Protein AF-A0A1G7DI67-F1 (afdb_monomer)

Solvent-accessible surface area (backbone atoms only — not comparable to full-atom values): 6798 Å² total; per-residue (Å²): 129,61,76,90,74,55,46,77,43,82,45,63,58,76,50,96,87,57,72,46,76,56,27,39,23,41,47,41,95,82,78,77,52,65,45,70,76,63,88,61,52,41,67,59,50,51,51,49,51,58,41,58,70,26,76,48,44,65,77,64,88,76,70,94,51,61,87,50,48,62,59,51,48,54,51,37,55,76,66,42,38,52,73,59,80,64,92,69,96,66,90,83,74,48,100,40,75,65,56,41,49,54,41,33,73,66,39,70,104

pLDDT: mean 83.24, std 9.99, range [53.44, 96.12]

Structure (mmCIF, N/CA/C/O backbone):
data_AF-A0A1G7DI67-F1
#
_entry.id   AF-A0A1G7DI67-F1
#
loop_
_atom_site.group_PDB
_atom_site.id
_atom_site.type_symbol
_atom_site.label_atom_id
_atom_site.label_alt_id
_atom_site.label_comp_id
_atom_site.label_asym_id
_atom_site.label_entity_id
_atom_site.label_seq_id
_atom_site.pdbx_PDB_ins_code
_atom_site.Cartn_x
_atom_site.Cartn_y
_atom_site.Cartn_z
_atom_site.occupancy
_atom_site.B_iso_or_equiv
_atom_site.auth_seq_id
_atom_site.auth_comp_id
_atom_site.auth_asym_id
_atom_site.auth_atom_id
_atom_site.pdbx_PDB_model_num
ATOM 1 N N . MET A 1 1 ? -2.069 -12.318 -20.560 1.00 65.62 1 MET A N 1
ATOM 2 C CA . MET A 1 1 ? -1.321 -12.778 -19.378 1.00 65.62 1 MET A CA 1
ATOM 3 C C . MET A 1 1 ? -2.192 -12.510 -18.171 1.00 65.62 1 MET A C 1
ATOM 5 O O . MET A 1 1 ? -2.479 -11.343 -17.916 1.00 65.62 1 MET A O 1
ATOM 9 N N . PRO A 1 2 ? -2.708 -13.563 -17.523 1.00 74.38 2 PRO A N 1
ATOM 10 C CA . PRO A 1 2 ? -3.223 -13.475 -16.161 1.00 74.38 2 PRO A CA 1
ATOM 11 C C . PRO A 1 2 ? -2.201 -12.798 -15.239 1.00 74.38 2 PRO A C 1
ATOM 13 O O . PRO A 1 2 ? -0.999 -12.962 -15.432 1.00 74.38 2 PRO A O 1
ATOM 16 N N . PHE A 1 3 ? -2.663 -12.029 -14.248 1.00 70.75 3 PHE A N 1
ATOM 17 C CA . PHE A 1 3 ? -1.763 -11.329 -13.319 1.00 70.75 3 PHE A CA 1
ATOM 18 C C . PHE A 1 3 ? -0.874 -12.295 -12.519 1.00 70.75 3 PHE A C 1
ATOM 20 O O . PHE A 1 3 ? 0.254 -11.957 -12.187 1.00 70.75 3 PHE A O 1
ATOM 27 N N . GLU A 1 4 ? -1.367 -13.503 -12.250 1.00 77.19 4 GLU A N 1
ATOM 28 C CA . GLU A 1 4 ? -0.624 -14.581 -11.582 1.00 77.19 4 GLU A CA 1
ATOM 29 C C . GLU A 1 4 ? 0.624 -15.040 -12.350 1.00 77.19 4 GLU A C 1
ATOM 31 O O . GLU A 1 4 ? 1.587 -15.483 -11.730 1.00 77.19 4 GLU A O 1
ATOM 36 N N . ASP A 1 5 ? 0.645 -14.853 -13.670 1.00 80.12 5 ASP A N 1
ATOM 37 C CA . ASP A 1 5 ? 1.785 -15.202 -14.519 1.00 80.12 5 ASP A CA 1
ATOM 38 C C . ASP A 1 5 ? 2.750 -14.020 -14.718 1.00 80.12 5 ASP A C 1
ATOM 40 O O . ASP A 1 5 ? 3.777 -14.161 -15.387 1.00 80.12 5 ASP A O 1
ATOM 44 N N . CYS A 1 6 ? 2.430 -12.832 -14.185 1.00 78.88 6 CYS A N 1
ATOM 45 C CA . CYS A 1 6 ? 3.269 -11.646 -14.332 1.00 78.88 6 CYS A CA 1
ATOM 46 C C . CYS A 1 6 ? 4.592 -11.816 -13.580 1.00 78.88 6 CYS A C 1
ATOM 48 O O . CYS A 1 6 ? 4.623 -11.980 -12.361 1.00 78.88 6 CYS A O 1
ATOM 50 N N . LEU A 1 7 ? 5.701 -11.652 -14.301 1.00 83.88 7 LEU A N 1
ATOM 51 C CA . LEU A 1 7 ? 7.020 -11.556 -13.691 1.00 83.88 7 LEU A CA 1
ATOM 52 C C . LEU A 1 7 ? 7.333 -10.098 -13.364 1.00 83.88 7 LEU A C 1
ATOM 54 O O . LEU A 1 7 ? 7.281 -9.214 -14.225 1.00 83.88 7 LEU A O 1
ATOM 58 N N . VAL A 1 8 ? 7.674 -9.859 -12.102 1.00 82.31 8 VAL A N 1
ATOM 59 C CA . VAL A 1 8 ? 8.124 -8.558 -11.613 1.00 82.31 8 VAL A CA 1
ATOM 60 C C . VAL A 1 8 ? 9.646 -8.532 -11.656 1.00 82.31 8 VAL A C 1
ATOM 62 O O . VAL A 1 8 ? 10.302 -9.439 -11.146 1.00 82.31 8 VAL A O 1
ATOM 65 N N . ALA A 1 9 ? 10.207 -7.488 -12.256 1.00 79.44 9 ALA A N 1
ATOM 66 C CA . ALA A 1 9 ? 11.642 -7.278 -12.349 1.00 79.44 9 ALA A CA 1
ATOM 67 C C . ALA A 1 9 ? 12.002 -5.846 -11.950 1.00 79.44 9 ALA A C 1
ATOM 69 O O . ALA A 1 9 ? 11.179 -4.930 -12.007 1.00 79.44 9 ALA A O 1
ATOM 70 N N . TRP A 1 10 ? 13.264 -5.650 -11.586 1.00 77.31 10 TRP A N 1
ATOM 71 C CA . TRP A 1 10 ? 13.856 -4.323 -11.562 1.00 77.31 10 TRP A CA 1
ATOM 72 C C . TRP A 1 10 ? 14.469 -4.047 -12.935 1.00 77.31 10 TRP A C 1
ATOM 74 O O . TRP A 1 10 ? 15.128 -4.912 -13.514 1.00 77.31 10 TRP A O 1
ATOM 84 N N . SER A 1 11 ? 14.232 -2.852 -13.469 1.00 74.06 11 SER A N 1
ATOM 85 C CA . SER A 1 11 ? 14.794 -2.425 -14.749 1.00 74.06 11 SER A CA 1
ATOM 86 C C . SER A 1 11 ? 15.611 -1.155 -14.579 1.00 74.06 11 SER A C 1
ATOM 88 O O . SER A 1 11 ? 15.225 -0.238 -13.852 1.00 74.06 11 SER A O 1
ATOM 90 N N . VAL A 1 12 ? 16.738 -1.094 -15.285 1.00 70.31 12 VAL A N 1
ATOM 91 C CA . VAL A 1 12 ? 17.553 0.111 -15.446 1.00 70.31 12 VAL A CA 1
ATOM 92 C C . VAL A 1 12 ? 17.579 0.427 -16.930 1.00 70.31 12 VAL A C 1
ATOM 94 O O . VAL A 1 12 ? 18.078 -0.364 -17.733 1.00 70.31 12 VAL A O 1
ATOM 97 N N . LYS A 1 13 ? 17.058 1.590 -17.323 1.00 67.38 13 LYS A N 1
ATOM 98 C CA . LYS A 1 13 ? 17.185 2.049 -18.706 1.00 67.38 13 LYS A CA 1
ATOM 99 C C . LYS A 1 13 ? 18.570 2.665 -18.870 1.00 67.38 13 LYS A C 1
ATOM 101 O O . LYS A 1 13 ? 18.826 3.793 -18.456 1.00 67.38 13 LYS A O 1
ATOM 106 N N . ASN A 1 14 ? 19.481 1.904 -19.472 1.00 57.44 14 ASN A N 1
ATOM 107 C CA . ASN A 1 14 ? 20.792 2.402 -19.873 1.00 57.44 14 ASN A CA 1
ATOM 108 C C . ASN A 1 14 ? 20.657 3.258 -21.143 1.00 57.44 14 ASN A C 1
ATOM 110 O O . ASN A 1 14 ? 20.906 2.800 -22.255 1.00 57.44 14 ASN A O 1
ATOM 114 N N . SER A 1 15 ? 20.272 4.524 -20.991 1.00 53.44 15 SER A N 1
ATOM 115 C CA . SER A 1 15 ? 20.618 5.549 -21.978 1.00 53.44 15 SER A CA 1
ATOM 116 C C . SER A 1 15 ? 22.032 6.017 -21.651 1.00 53.44 15 SER A C 1
ATOM 118 O O . SER A 1 15 ? 22.222 6.676 -20.633 1.00 53.44 15 SER A O 1
ATOM 120 N N . GLY A 1 16 ? 23.019 5.635 -22.468 1.00 54.03 16 GLY A N 1
ATOM 121 C CA . GLY A 1 16 ? 24.470 5.680 -22.200 1.00 54.03 16 GLY A CA 1
ATOM 122 C C . GLY A 1 16 ? 25.127 7.009 -21.78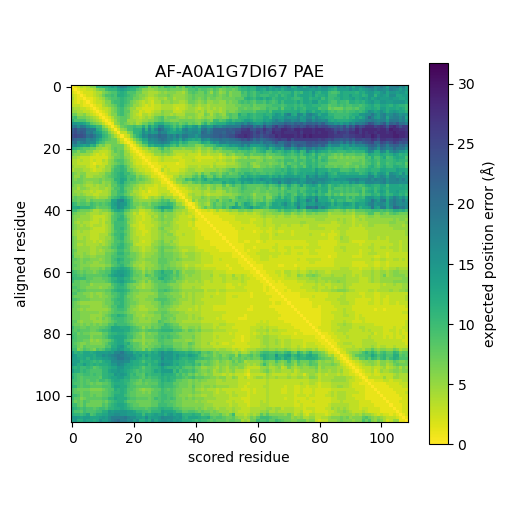0 1.00 54.03 16 GLY A C 1
ATOM 123 O O . GLY A 1 16 ? 26.349 7.073 -21.753 1.00 54.03 16 GLY A O 1
ATOM 124 N N . ALA A 1 17 ? 24.364 8.049 -21.435 1.00 56.28 17 ALA A N 1
ATOM 125 C CA . ALA A 1 17 ? 24.851 9.299 -20.850 1.00 56.28 17 ALA A CA 1
ATOM 126 C C . ALA A 1 17 ? 24.370 9.542 -19.401 1.00 56.28 17 ALA A C 1
ATOM 128 O O . ALA A 1 17 ? 24.935 10.381 -18.705 1.00 56.28 17 ALA A O 1
ATOM 129 N N . SER A 1 18 ? 23.338 8.837 -18.921 1.00 54.06 18 SER A N 1
ATOM 130 C CA . SER A 1 18 ? 22.837 8.928 -17.541 1.00 54.06 18 SER A CA 1
ATOM 131 C C . SER A 1 18 ? 21.977 7.697 -17.237 1.00 54.06 18 SER A C 1
ATOM 133 O O . SER A 1 18 ? 20.895 7.577 -17.819 1.00 54.06 18 SER A O 1
ATOM 135 N N . PRO A 1 19 ? 22.420 6.765 -16.374 1.00 61.88 19 PRO A N 1
ATOM 136 C CA . PRO A 1 19 ? 21.565 5.661 -15.964 1.00 61.88 19 PRO A CA 1
ATOM 137 C C . PRO A 1 19 ? 20.356 6.234 -15.220 1.00 61.88 19 PRO A C 1
ATOM 139 O O . PRO A 1 19 ? 20.506 6.996 -14.264 1.00 61.88 19 PRO A O 1
ATOM 142 N N . THR A 1 20 ? 19.145 5.900 -15.667 1.00 65.88 20 THR A N 1
ATOM 143 C CA . THR A 1 20 ? 17.946 6.205 -14.880 1.00 65.88 20 THR A CA 1
ATOM 144 C C . THR A 1 20 ? 17.988 5.413 -13.581 1.00 65.88 20 THR A C 1
ATOM 146 O O . THR A 1 20 ? 18.434 4.263 -13.590 1.00 65.88 20 THR A O 1
ATOM 149 N N . ALA A 1 21 ? 17.472 5.992 -12.495 1.00 71.69 21 ALA A N 1
ATOM 150 C CA . ALA A 1 21 ? 17.236 5.253 -11.260 1.00 71.69 21 ALA A CA 1
ATOM 151 C C . ALA A 1 21 ? 16.479 3.944 -11.562 1.00 71.69 21 ALA A C 1
ATOM 153 O O . ALA A 1 21 ? 15.639 3.925 -12.473 1.00 71.69 21 ALA A O 1
ATOM 154 N N . PRO A 1 22 ? 16.809 2.851 -10.859 1.00 76.19 22 PRO A N 1
ATOM 155 C CA . PRO A 1 22 ? 16.185 1.565 -11.108 1.00 76.19 22 PRO A CA 1
ATOM 156 C C . PRO A 1 22 ? 14.682 1.675 -10.789 1.00 76.19 22 PRO A C 1
ATOM 158 O O . PRO A 1 22 ? 14.299 2.377 -9.855 1.00 76.19 22 PRO A O 1
ATOM 161 N N . ARG A 1 23 ? 13.826 1.033 -11.593 1.00 80.31 23 ARG A N 1
ATOM 162 C CA . ARG A 1 23 ? 12.357 1.098 -11.456 1.00 80.31 23 ARG A CA 1
ATOM 163 C C . ARG A 1 23 ? 11.724 -0.277 -11.352 1.00 80.31 23 ARG A C 1
ATOM 165 O O . ARG A 1 23 ? 12.282 -1.264 -11.838 1.00 80.31 23 ARG A O 1
ATOM 172 N N . LEU A 1 24 ? 10.545 -0.320 -10.733 1.00 86.38 24 LEU A N 1
ATOM 173 C CA . LEU A 1 24 ? 9.709 -1.511 -10.700 1.00 86.38 24 LEU A CA 1
ATOM 174 C C . LEU A 1 24 ? 9.048 -1.701 -12.069 1.00 86.38 24 LEU A C 1
ATOM 176 O O . LEU A 1 24 ? 8.310 -0.829 -12.539 1.00 86.38 24 LEU A O 1
ATOM 180 N N . SER A 1 25 ? 9.283 -2.850 -12.696 1.00 85.31 25 SER A N 1
ATOM 181 C CA . SER A 1 25 ? 8.768 -3.158 -14.028 1.00 85.31 25 SER A CA 1
ATOM 182 C C . SER A 1 25 ? 8.043 -4.503 -14.059 1.00 85.31 25 SER A C 1
ATOM 184 O O . SER A 1 25 ? 8.476 -5.481 -13.450 1.00 85.31 25 SER A O 1
ATOM 186 N N . LEU A 1 26 ? 6.965 -4.571 -14.839 1.00 85.50 26 LEU A N 1
ATOM 187 C CA . LEU A 1 26 ? 6.303 -5.820 -15.216 1.00 85.50 26 LEU A CA 1
ATOM 188 C C . LEU A 1 26 ? 6.876 -6.300 -16.543 1.00 85.50 26 LEU A C 1
ATOM 190 O O . LEU A 1 26 ? 6.825 -5.572 -17.539 1.00 85.50 26 LEU A O 1
ATOM 194 N N . MET A 1 27 ? 7.421 -7.513 -16.565 1.00 85.81 27 MET A N 1
ATOM 195 C CA . MET A 1 27 ? 7.895 -8.138 -17.795 1.00 85.81 27 MET A CA 1
ATOM 196 C C . MET A 1 27 ? 6.716 -8.579 -18.657 1.00 85.81 27 MET A C 1
ATOM 198 O O . MET A 1 27 ? 5.758 -9.189 -18.185 1.00 85.81 27 MET A O 1
ATOM 202 N N . HIS A 1 28 ? 6.800 -8.280 -19.949 1.00 81.69 28 HIS A N 1
ATOM 203 C CA . HIS A 1 28 ? 5.843 -8.774 -20.925 1.00 81.69 28 HIS A CA 1
ATOM 204 C C . HIS A 1 28 ? 6.104 -10.259 -21.213 1.00 81.69 28 HIS A C 1
ATOM 206 O O . HIS A 1 28 ? 7.241 -10.720 -21.102 1.00 81.69 28 HIS A O 1
ATOM 212 N N . PRO A 1 29 ? 5.087 -11.015 -21.668 1.00 81.38 29 PRO A N 1
ATOM 213 C CA . PRO A 1 29 ? 5.226 -12.446 -21.964 1.00 81.38 29 PRO A CA 1
ATOM 214 C C . PRO A 1 29 ? 6.303 -12.793 -23.000 1.00 81.38 29 PRO A C 1
ATOM 216 O O . PRO A 1 29 ? 6.728 -13.938 -23.088 1.00 81.38 29 PRO A O 1
ATOM 219 N N . ASN A 1 30 ? 6.732 -11.820 -23.809 1.00 80.88 30 ASN A N 1
ATOM 220 C CA . ASN A 1 30 ? 7.784 -12.007 -24.807 1.00 80.88 30 ASN A CA 1
ATOM 221 C C . ASN A 1 30 ? 9.199 -12.096 -24.197 1.00 80.88 30 ASN A C 1
ATOM 223 O O . ASN A 1 30 ? 10.153 -12.308 -24.940 1.00 80.88 30 ASN A O 1
ATOM 227 N N . GLY A 1 31 ? 9.345 -11.890 -22.880 1.00 75.44 31 GLY A N 1
ATOM 228 C CA . GLY A 1 31 ? 10.612 -11.973 -22.149 1.00 75.44 31 GLY A CA 1
ATOM 229 C C . GLY A 1 31 ? 11.628 -10.874 -22.474 1.00 75.44 31 GLY A C 1
ATOM 230 O O . GLY A 1 31 ? 12.742 -10.913 -21.959 1.00 75.44 31 GLY A O 1
ATOM 231 N N . PHE A 1 32 ? 11.272 -9.904 -23.320 1.00 73.75 32 PHE A N 1
ATOM 232 C CA . PHE A 1 32 ? 12.200 -8.897 -23.842 1.00 73.75 32 PHE A CA 1
ATOM 233 C C . PHE A 1 32 ? 11.793 -7.467 -23.489 1.00 73.75 32 PHE A C 1
ATOM 235 O O . PHE A 1 32 ? 12.648 -6.603 -23.307 1.00 73.75 32 PHE A O 1
ATOM 242 N N . THR A 1 33 ? 10.492 -7.200 -23.393 1.00 79.06 33 THR A N 1
ATOM 243 C CA . THR A 1 33 ? 9.976 -5.871 -23.061 1.00 79.06 33 THR A CA 1
ATOM 244 C C . THR A 1 33 ? 9.400 -5.847 -21.655 1.00 79.06 33 THR A C 1
ATOM 246 O O . THR A 1 33 ? 8.945 -6.858 -21.123 1.00 79.06 33 THR A O 1
ATOM 249 N N . SER A 1 34 ? 9.417 -4.669 -21.041 1.00 81.56 34 SER A N 1
ATOM 250 C CA . SER A 1 34 ? 8.796 -4.439 -19.745 1.00 81.56 34 SER A CA 1
ATOM 251 C C . SER A 1 34 ? 8.079 -3.094 -19.720 1.00 81.56 34 SER A C 1
ATOM 253 O O . SER A 1 34 ? 8.393 -2.184 -20.493 1.00 81.56 34 SER A O 1
ATOM 255 N N . THR A 1 35 ? 7.101 -2.970 -18.828 1.00 81.81 35 THR A N 1
ATOM 256 C CA . THR A 1 35 ? 6.430 -1.702 -18.531 1.00 81.81 35 THR A CA 1
ATOM 257 C C . THR A 1 35 ? 6.730 -1.302 -17.101 1.00 81.81 35 THR A C 1
ATOM 259 O O . THR A 1 35 ? 6.512 -2.087 -16.180 1.00 81.81 35 THR A O 1
ATOM 262 N N . ASP A 1 36 ? 7.220 -0.079 -16.927 1.00 81.06 36 ASP A N 1
ATOM 263 C CA . ASP A 1 36 ? 7.420 0.518 -15.609 1.00 81.06 36 ASP A CA 1
ATOM 264 C C . ASP A 1 36 ? 6.046 0.790 -14.990 1.00 81.06 36 ASP A C 1
ATOM 266 O O . ASP A 1 36 ? 5.175 1.374 -15.638 1.00 81.06 36 ASP A O 1
ATOM 270 N N . VAL A 1 37 ? 5.837 0.318 -13.764 1.00 75.44 37 VAL A N 1
ATOM 271 C CA . VAL A 1 37 ? 4.520 0.359 -13.107 1.00 75.44 37 VAL A CA 1
ATOM 272 C C . VAL A 1 37 ? 4.297 1.698 -12.420 1.00 75.44 37 VAL A C 1
ATOM 274 O O . VAL A 1 37 ? 3.182 2.212 -12.401 1.00 75.44 37 VAL A O 1
ATOM 277 N N . MET A 1 38 ? 5.368 2.258 -11.861 1.00 74.94 38 MET A N 1
ATOM 278 C CA . MET A 1 38 ? 5.362 3.481 -11.072 1.00 74.94 38 MET A CA 1
ATOM 279 C C . MET A 1 38 ? 6.686 4.243 -11.246 1.00 74.94 38 MET A C 1
ATOM 281 O O . MET A 1 38 ? 7.583 3.823 -11.985 1.00 74.94 38 MET A O 1
ATOM 285 N N . GLY A 1 39 ? 6.743 5.446 -10.672 1.00 70.25 39 GLY A N 1
ATOM 286 C CA . GLY A 1 39 ? 7.828 6.406 -10.881 1.00 70.25 39 GLY A CA 1
ATOM 287 C C . GLY A 1 39 ? 8.689 6.690 -9.652 1.00 70.25 39 GLY A C 1
ATOM 288 O O . GLY A 1 39 ? 9.543 7.573 -9.752 1.00 70.25 39 GLY A O 1
ATOM 289 N N . ALA A 1 40 ? 8.451 6.012 -8.526 1.00 72.31 40 ALA A N 1
ATOM 290 C CA . ALA A 1 40 ? 9.201 6.218 -7.290 1.00 72.31 40 ALA A CA 1
ATOM 291 C C . ALA A 1 40 ? 10.383 5.234 -7.188 1.00 72.31 40 ALA A C 1
ATOM 293 O O . ALA A 1 40 ? 10.864 4.708 -8.197 1.00 72.31 40 ALA A O 1
ATOM 294 N N . ASP A 1 41 ? 10.900 5.041 -5.972 1.00 82.25 41 ASP A N 1
ATOM 295 C CA . ASP A 1 41 ? 11.902 4.017 -5.683 1.00 82.25 41 ASP A CA 1
ATOM 296 C C . ASP A 1 41 ? 11.287 2.610 -5.757 1.00 82.25 41 ASP A C 1
ATOM 298 O O . ASP A 1 41 ? 10.134 2.403 -5.379 1.00 82.25 41 ASP A O 1
ATOM 302 N N . ILE A 1 42 ? 12.073 1.618 -6.190 1.00 82.88 42 ILE A N 1
ATOM 303 C CA . ILE A 1 42 ? 11.620 0.222 -6.319 1.00 82.88 42 ILE A CA 1
ATOM 304 C C . ILE A 1 42 ? 11.001 -0.302 -5.026 1.00 82.88 42 ILE A C 1
ATOM 306 O O . ILE A 1 42 ? 10.003 -1.019 -5.080 1.00 82.88 42 ILE A O 1
ATOM 310 N N . LEU A 1 43 ? 11.605 -0.005 -3.874 1.00 82.50 43 LEU A N 1
ATOM 311 C CA . LEU A 1 43 ? 11.139 -0.530 -2.596 1.00 82.50 43 LEU A CA 1
ATOM 312 C C . LEU A 1 43 ? 9.827 0.126 -2.180 1.00 82.50 43 LEU A C 1
ATOM 314 O O . LEU A 1 43 ? 8.941 -0.569 -1.686 1.00 82.50 43 LEU A O 1
ATOM 318 N N . GLU A 1 44 ? 9.687 1.431 -2.401 1.00 82.75 44 GLU A N 1
ATOM 319 C CA . GLU A 1 44 ? 8.440 2.154 -2.143 1.00 82.75 44 GLU A CA 1
ATOM 320 C C . GLU A 1 44 ? 7.319 1.634 -3.040 1.00 82.75 44 GLU A C 1
ATOM 322 O O . GLU A 1 44 ? 6.248 1.278 -2.544 1.00 82.75 44 GLU A O 1
ATOM 327 N N . ASP A 1 45 ? 7.602 1.490 -4.333 1.00 85.50 45 ASP A N 1
ATOM 328 C CA . ASP A 1 45 ? 6.676 0.968 -5.329 1.00 85.50 45 ASP A CA 1
ATOM 329 C C . ASP A 1 45 ? 6.245 -0.467 -4.991 1.00 85.50 45 ASP A C 1
ATOM 331 O O . ASP A 1 45 ? 5.057 -0.803 -4.997 1.00 85.50 45 ASP A O 1
ATOM 335 N N . TRP A 1 46 ? 7.197 -1.323 -4.621 1.00 85.12 46 TRP A N 1
ATOM 336 C CA . TRP A 1 46 ? 6.919 -2.698 -4.219 1.00 85.12 46 TRP A CA 1
ATOM 337 C C . TRP A 1 46 ? 6.091 -2.766 -2.932 1.00 85.12 46 TRP A C 1
ATOM 339 O O . TRP A 1 46 ? 5.131 -3.538 -2.848 1.00 85.12 46 TRP A O 1
ATOM 349 N N . CYS A 1 47 ? 6.425 -1.951 -1.929 1.00 85.19 47 CYS A N 1
ATOM 350 C CA . CYS A 1 47 ? 5.673 -1.884 -0.678 1.00 85.19 47 CYS A CA 1
ATOM 351 C C . CYS A 1 47 ? 4.249 -1.376 -0.912 1.00 85.19 47 CYS A C 1
ATOM 353 O O . CYS A 1 47 ? 3.307 -1.948 -0.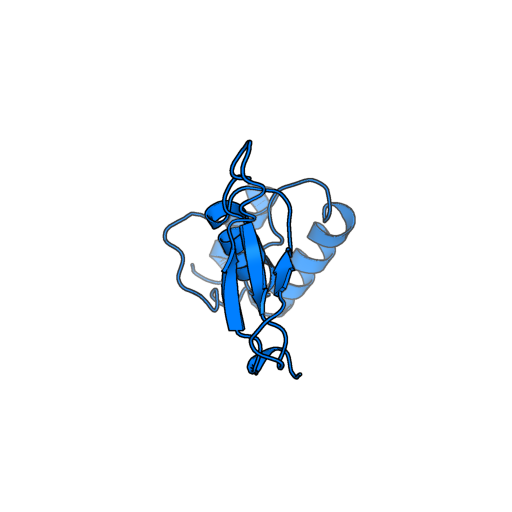364 1.00 85.19 47 CYS A O 1
ATOM 355 N N . PHE A 1 48 ? 4.077 -0.352 -1.751 1.00 86.56 48 PHE A N 1
ATOM 356 C CA . PHE A 1 48 ? 2.768 0.169 -2.126 1.00 86.56 48 PHE A CA 1
ATOM 357 C C . PHE A 1 48 ? 1.921 -0.901 -2.817 1.00 86.56 48 PHE A C 1
ATOM 359 O O . PHE A 1 48 ? 0.778 -1.112 -2.416 1.00 86.56 48 PHE A O 1
ATOM 366 N N . MET A 1 49 ? 2.483 -1.623 -3.792 1.00 86.81 49 MET A N 1
ATOM 367 C CA . MET A 1 49 ? 1.770 -2.693 -4.497 1.00 86.81 49 MET A CA 1
ATOM 368 C C . MET A 1 49 ? 1.334 -3.808 -3.546 1.00 86.81 49 MET A C 1
ATOM 370 O O . MET A 1 49 ? 0.162 -4.177 -3.539 1.00 86.81 49 MET A O 1
ATOM 374 N N . ASN A 1 50 ? 2.237 -4.316 -2.702 1.00 86.44 50 ASN A N 1
ATOM 375 C CA . ASN A 1 50 ? 1.885 -5.359 -1.733 1.00 86.44 50 ASN A CA 1
ATOM 376 C C . ASN A 1 50 ? 0.830 -4.883 -0.731 1.00 86.44 50 ASN A C 1
ATOM 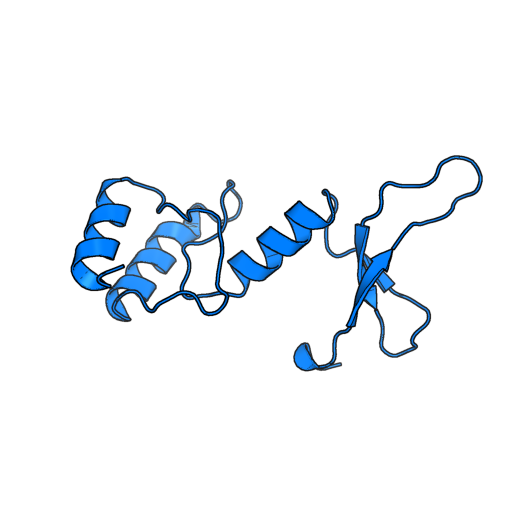378 O O . ASN A 1 50 ? -0.082 -5.637 -0.399 1.00 86.44 50 ASN A O 1
ATOM 382 N N . TRP A 1 51 ? 0.927 -3.635 -0.266 1.00 88.81 51 TRP A N 1
ATOM 383 C CA . TRP A 1 51 ? -0.058 -3.056 0.642 1.00 88.81 51 TRP A CA 1
ATOM 384 C C . TRP A 1 51 ? -1.422 -2.922 -0.046 1.00 88.81 51 TRP A C 1
ATOM 386 O O . TRP A 1 51 ? -2.421 -3.375 0.499 1.00 88.81 51 TRP A O 1
ATOM 396 N N . TYR A 1 52 ? -1.474 -2.363 -1.255 1.00 89.81 52 TYR A N 1
ATOM 397 C CA . TYR A 1 52 ? -2.718 -2.171 -2.001 1.00 89.81 52 TYR A CA 1
ATOM 398 C C . TYR A 1 52 ? -3.414 -3.494 -2.355 1.00 89.81 52 TYR A C 1
ATOM 400 O O . TYR A 1 52 ? -4.637 -3.599 -2.272 1.00 89.81 52 TYR A O 1
ATOM 408 N N . MET A 1 53 ? -2.643 -4.516 -2.736 1.00 88.69 53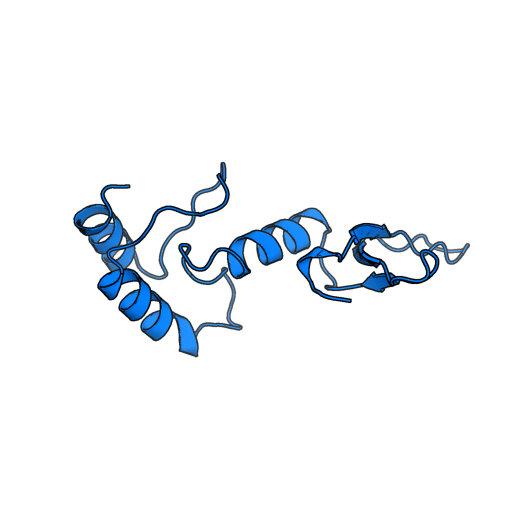 MET A N 1
ATOM 409 C CA . MET A 1 53 ? -3.186 -5.829 -3.097 1.00 88.69 53 MET A CA 1
ATOM 410 C C . MET A 1 53 ? -3.680 -6.619 -1.876 1.00 88.69 53 MET A C 1
ATOM 412 O O . MET A 1 53 ? -4.583 -7.450 -2.002 1.00 88.69 53 MET A O 1
ATOM 416 N N . ASP A 1 54 ? -3.136 -6.345 -0.689 1.00 91.44 54 ASP A N 1
ATOM 417 C CA . ASP A 1 54 ? -3.597 -6.911 0.576 1.00 91.44 54 ASP A CA 1
ATOM 418 C C . ASP A 1 54 ? -4.848 -6.180 1.084 1.00 91.44 54 ASP A C 1
ATOM 420 O O . ASP A 1 54 ? -4.785 -5.283 1.926 1.00 91.44 54 ASP A O 1
ATOM 424 N N . LYS A 1 55 ? -6.018 -6.605 0.596 1.00 90.38 55 LYS A N 1
ATOM 425 C CA . LYS A 1 55 ? -7.331 -6.031 0.958 1.00 90.38 55 LYS A CA 1
ATOM 426 C C . LYS A 1 55 ? -7.678 -6.130 2.449 1.00 90.38 55 LYS A C 1
ATOM 428 O O . LYS A 1 55 ? -8.683 -5.563 2.875 1.00 90.38 55 LYS A O 1
ATOM 433 N N . ASN A 1 56 ? -6.892 -6.849 3.245 1.00 92.31 56 ASN A N 1
ATOM 434 C CA . ASN A 1 56 ? -7.102 -6.954 4.686 1.00 92.31 56 ASN A CA 1
ATOM 435 C C . ASN A 1 56 ? -6.433 -5.788 5.438 1.00 92.31 56 ASN A C 1
ATOM 437 O O . ASN A 1 56 ? -6.759 -5.512 6.597 1.00 92.31 56 ASN A O 1
ATOM 441 N N . ARG A 1 57 ? -5.524 -5.063 4.776 1.00 90.94 57 ARG A N 1
ATOM 442 C CA . ARG A 1 57 ? -4.894 -3.847 5.293 1.00 90.94 57 ARG A CA 1
ATOM 443 C C . ARG A 1 57 ? -5.746 -2.611 4.995 1.00 90.94 57 ARG A C 1
ATOM 445 O O . ARG A 1 57 ? -6.535 -2.619 4.053 1.00 90.94 57 ARG A O 1
ATOM 452 N N . PRO A 1 58 ? -5.584 -1.528 5.776 1.00 92.69 58 PRO A N 1
ATOM 453 C CA . PRO A 1 58 ? -6.101 -0.222 5.373 1.00 92.69 58 PRO A CA 1
ATOM 454 C C . PRO A 1 58 ? -5.517 0.204 4.029 1.00 92.69 58 PRO A C 1
ATOM 456 O O . PRO A 1 58 ? -4.402 -0.189 3.708 1.00 92.69 58 PRO A O 1
ATOM 459 N N . LEU A 1 59 ? -6.219 1.039 3.264 1.00 93.06 59 LEU A N 1
ATOM 460 C CA . LEU A 1 59 ? -5.664 1.583 2.019 1.00 93.06 59 LEU A CA 1
ATOM 461 C C . LEU A 1 59 ? -4.323 2.308 2.265 1.00 93.06 59 LEU A C 1
ATOM 463 O O . LEU A 1 59 ? -4.182 2.967 3.305 1.00 93.06 59 LEU A O 1
ATOM 467 N N . PRO A 1 60 ? -3.360 2.229 1.321 1.00 90.56 60 PRO A N 1
ATOM 468 C CA . PRO A 1 60 ? -2.048 2.855 1.463 1.00 90.56 60 PRO A CA 1
ATOM 469 C C . PRO A 1 60 ? -2.105 4.351 1.834 1.00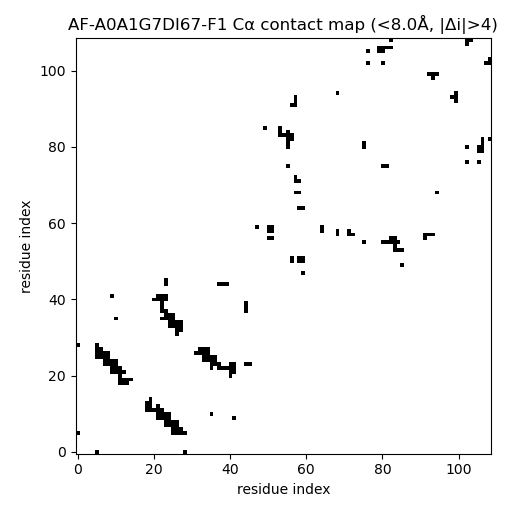 90.56 60 PRO A C 1
ATOM 471 O O . PRO A 1 60 ? -3.096 5.043 1.545 1.00 90.56 60 PRO A O 1
ATOM 474 N N . PRO A 1 61 ? -1.047 4.880 2.477 1.00 86.19 61 PRO A N 1
ATOM 475 C CA . PRO A 1 61 ? -0.939 6.301 2.792 1.00 86.19 61 PRO A CA 1
ATOM 476 C C . PRO A 1 61 ? -0.909 7.163 1.517 1.00 86.19 61 PRO A C 1
ATOM 478 O O . PRO A 1 61 ? -0.651 6.676 0.421 1.00 86.19 61 PRO A O 1
ATOM 481 N N . GLY A 1 62 ? -1.192 8.460 1.664 1.00 85.81 62 GLY A N 1
ATOM 482 C CA . GLY A 1 62 ? -1.322 9.414 0.550 1.00 85.81 62 GLY A CA 1
ATOM 483 C C . GLY A 1 62 ? -2.745 9.953 0.402 1.00 85.81 62 GLY A C 1
ATOM 484 O O . GLY A 1 62 ? -3.603 9.665 1.234 1.00 85.81 62 GLY A O 1
ATOM 485 N N . THR A 1 63 ? -3.007 10.747 -0.631 1.00 90.06 63 THR A N 1
ATOM 486 C CA . THR A 1 63 ? -4.317 11.399 -0.837 1.00 90.06 63 THR A CA 1
ATOM 487 C C . THR A 1 63 ? -5.171 10.733 -1.914 1.00 90.06 63 THR A C 1
ATOM 489 O O . THR A 1 63 ? -6.377 10.951 -1.962 1.00 90.06 63 THR A O 1
ATOM 492 N N . ALA A 1 64 ? -4.582 9.858 -2.736 1.00 88.75 64 ALA A N 1
ATOM 493 C CA . ALA A 1 64 ? -5.257 9.221 -3.872 1.00 88.75 64 ALA A CA 1
ATOM 494 C C . ALA A 1 64 ? -6.508 8.408 -3.484 1.00 88.75 64 ALA A C 1
ATOM 496 O O . ALA A 1 64 ? -7.422 8.261 -4.287 1.00 88.75 64 ALA A O 1
ATOM 497 N N . PHE A 1 65 ? -6.558 7.894 -2.251 1.00 91.31 65 PHE A N 1
ATOM 498 C CA . PHE A 1 65 ? -7.637 7.030 -1.768 1.00 91.31 65 PHE A CA 1
ATOM 499 C C . PHE A 1 65 ? -8.506 7.660 -0.675 1.00 91.31 65 PHE A C 1
ATOM 501 O O . PHE A 1 65 ? -9.280 6.952 -0.032 1.00 91.31 65 PHE A O 1
ATOM 508 N N . ASP A 1 66 ? -8.379 8.964 -0.417 1.00 92.44 66 ASP A N 1
ATOM 509 C CA . ASP A 1 66 ? -9.036 9.608 0.728 1.00 92.44 66 ASP A CA 1
ATOM 510 C C . ASP A 1 66 ? -10.556 9.429 0.759 1.00 92.44 66 ASP A C 1
ATOM 512 O O . ASP A 1 66 ? -11.127 9.229 1.838 1.00 92.44 66 ASP A O 1
ATOM 516 N N . GLU A 1 67 ? -11.183 9.451 -0.416 1.00 94.38 67 GLU A N 1
ATOM 517 C CA . GLU A 1 67 ? -12.625 9.275 -0.603 1.00 94.38 67 GLU A CA 1
ATOM 518 C C . GLU A 1 67 ? -13.086 7.846 -0.275 1.00 94.38 67 GLU A C 1
ATOM 520 O O . GLU A 1 67 ? -14.179 7.647 0.250 1.00 94.38 67 GLU A O 1
ATOM 525 N N . TYR A 1 68 ? -12.226 6.847 -0.490 1.00 93.88 68 TYR A N 1
ATOM 526 C CA . TYR A 1 68 ? -12.555 5.427 -0.320 1.00 93.88 68 TYR A CA 1
ATOM 527 C C . TYR A 1 68 ? -12.200 4.875 1.066 1.00 93.88 68 TYR A C 1
ATOM 529 O O . TYR A 1 68 ? -12.636 3.785 1.432 1.00 93.88 68 TYR A O 1
ATOM 537 N N . ARG A 1 69 ? -11.426 5.611 1.874 1.00 92.69 69 ARG A N 1
ATOM 538 C CA . ARG A 1 69 ? -10.938 5.135 3.184 1.00 92.69 69 ARG A CA 1
ATOM 539 C C . ARG A 1 69 ? -12.048 4.769 4.163 1.00 92.69 69 ARG A C 1
ATOM 541 O O . ARG A 1 69 ? -11.884 3.821 4.928 1.00 92.69 69 ARG A O 1
ATOM 548 N N . LEU A 1 70 ? -13.146 5.525 4.174 1.00 93.81 70 LEU A N 1
ATOM 549 C CA . LEU A 1 70 ? -14.267 5.230 5.068 1.00 93.81 70 LEU A CA 1
ATOM 550 C C . LEU A 1 70 ? -14.971 3.937 4.646 1.00 93.81 70 LEU A C 1
ATOM 552 O O . LEU A 1 70 ? -15.179 3.058 5.477 1.00 93.81 70 LEU A O 1
ATOM 556 N N . GLN A 1 71 ? -15.247 3.798 3.348 1.00 94.50 71 GLN A N 1
ATOM 557 C CA . GLN A 1 71 ? -15.875 2.608 2.784 1.00 94.50 71 GLN A CA 1
ATOM 558 C C . GLN A 1 71 ? -15.017 1.352 2.999 1.00 94.50 71 GLN A C 1
ATOM 560 O O . GLN A 1 71 ? -15.538 0.306 3.379 1.00 94.50 71 GLN A O 1
ATOM 565 N N . ASP A 1 72 ? -13.699 1.450 2.801 1.00 94.75 72 ASP A N 1
ATOM 566 C CA . ASP A 1 72 ? -12.779 0.343 3.071 1.00 94.75 72 ASP A CA 1
ATOM 567 C C . ASP A 1 72 ? -12.787 -0.063 4.553 1.00 94.75 72 ASP A C 1
ATOM 569 O O . ASP A 1 72 ? -12.853 -1.251 4.872 1.00 94.75 72 ASP A O 1
ATOM 573 N N . PHE A 1 73 ? -12.779 0.912 5.467 1.00 94.62 73 PHE A N 1
ATOM 574 C CA . PHE A 1 73 ? -12.853 0.638 6.900 1.00 94.62 73 PHE A CA 1
ATOM 575 C C . PHE A 1 73 ? -14.160 -0.064 7.288 1.00 94.62 73 PHE A C 1
ATOM 577 O O . PHE A 1 73 ? -14.127 -1.051 8.021 1.00 94.62 73 PHE A O 1
ATOM 584 N N . GLU A 1 74 ? -15.305 0.412 6.796 1.00 94.88 74 GLU A N 1
ATOM 585 C CA . GLU A 1 74 ? -16.614 -0.193 7.072 1.00 94.88 74 GLU A CA 1
ATOM 586 C C . GLU A 1 74 ? -16.719 -1.617 6.521 1.00 94.88 7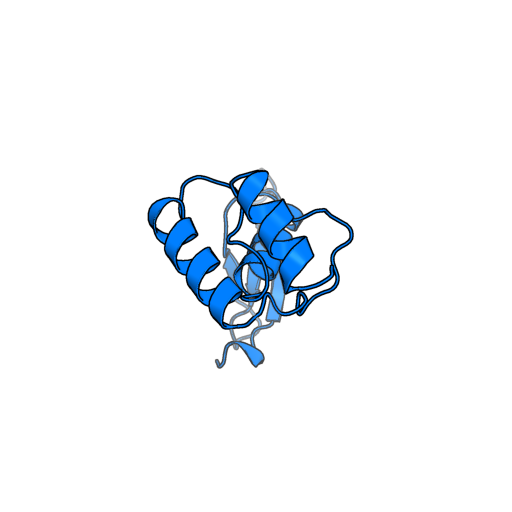4 GLU A C 1
ATOM 588 O O . GLU A 1 74 ? -17.191 -2.513 7.224 1.00 94.88 74 GLU A O 1
ATOM 593 N N . ARG A 1 75 ? -16.202 -1.852 5.308 1.00 96.12 75 ARG A N 1
ATOM 594 C CA . ARG A 1 75 ? -16.107 -3.193 4.721 1.00 96.12 75 ARG A CA 1
ATOM 595 C C . ARG A 1 75 ? -15.261 -4.121 5.596 1.00 96.12 75 ARG A C 1
ATOM 597 O O . ARG A 1 75 ? -15.741 -5.178 5.997 1.00 96.12 75 ARG A O 1
ATOM 604 N N . ARG A 1 76 ? -14.030 -3.724 5.947 1.00 95.00 76 ARG A N 1
ATOM 605 C CA . ARG A 1 76 ? -13.143 -4.541 6.799 1.00 95.00 76 ARG A CA 1
ATOM 606 C C . ARG A 1 76 ? -13.735 -4.766 8.185 1.00 95.00 76 ARG A C 1
ATOM 608 O O . ARG A 1 76 ? -13.571 -5.844 8.743 1.00 95.00 76 ARG A O 1
ATOM 615 N N . LYS A 1 77 ? -14.460 -3.786 8.728 1.00 94.31 77 LYS A N 1
ATOM 616 C CA . LYS A 1 77 ? -15.192 -3.924 9.990 1.00 94.31 77 LYS A CA 1
ATOM 617 C C . LYS A 1 77 ? -16.284 -4.990 9.899 1.00 94.31 77 LYS A C 1
ATOM 619 O O . LYS A 1 77 ? -16.396 -5.792 10.821 1.00 94.31 77 LYS A O 1
ATOM 624 N N . ALA A 1 78 ? -17.056 -5.021 8.812 1.00 94.94 78 ALA A N 1
ATOM 625 C CA . ALA A 1 78 ? -18.074 -6.048 8.581 1.00 94.94 78 ALA A CA 1
ATOM 626 C C . ALA A 1 78 ? -17.463 -7.453 8.421 1.00 94.94 78 ALA A C 1
ATOM 628 O O . ALA A 1 78 ? -18.047 -8.434 8.870 1.00 94.94 78 ALA A O 1
ATOM 629 N N . GLU A 1 79 ? -16.263 -7.541 7.846 1.00 93.88 79 GLU A N 1
ATOM 630 C CA . GLU A 1 79 ? -15.480 -8.780 7.723 1.00 93.88 79 GLU A CA 1
ATOM 631 C C . GLU A 1 79 ? -14.736 -9.173 9.019 1.00 93.88 79 GLU A C 1
ATOM 633 O O . GLU A 1 79 ? -14.094 -10.221 9.066 1.00 93.88 79 GLU A O 1
ATOM 638 N N . GLY A 1 80 ? -14.799 -8.354 10.077 1.00 93.75 80 GLY A N 1
ATOM 639 C CA . GLY A 1 80 ? -14.147 -8.630 11.363 1.00 93.75 80 GLY A CA 1
ATOM 640 C C . GLY A 1 80 ? -12.645 -8.319 11.411 1.00 93.75 80 GLY A C 1
ATOM 641 O O . GLY A 1 80 ? -11.937 -8.863 12.251 1.00 93.75 80 GLY A O 1
ATOM 642 N N . PHE A 1 81 ? -12.151 -7.445 10.531 1.00 93.25 81 PHE A N 1
ATOM 643 C CA . PHE A 1 81 ? -10.737 -7.075 10.384 1.00 93.25 81 PHE A CA 1
ATOM 644 C C . PHE A 1 81 ? -9.805 -8.290 10.239 1.00 93.25 81 PHE A C 1
ATOM 646 O O . PHE A 1 81 ? -8.971 -8.548 11.122 1.00 93.25 81 PHE A O 1
ATOM 653 N N . PRO A 1 82 ? -9.916 -9.029 9.117 1.00 91.12 82 PRO A N 1
ATOM 654 C CA . PRO A 1 82 ? -9.049 -10.168 8.845 1.00 91.12 82 PRO A CA 1
ATOM 655 C C . PRO A 1 82 ? -7.569 -9.771 8.905 1.00 91.12 82 PRO A C 1
ATOM 657 O O . PRO A 1 82 ? -7.197 -8.621 8.661 1.00 91.12 82 PRO A O 1
ATOM 660 N N . LYS A 1 83 ? -6.706 -10.730 9.252 1.00 90.38 83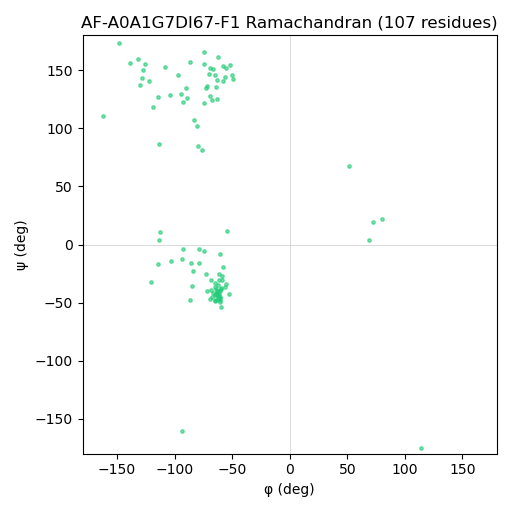 LYS A N 1
ATOM 661 C CA . LYS A 1 83 ? -5.259 -10.494 9.317 1.00 90.38 83 LYS A CA 1
ATOM 662 C C . LYS A 1 83 ? -4.683 -10.211 7.925 1.00 90.38 83 LYS A C 1
ATOM 664 O O . LYS A 1 83 ? -5.205 -10.744 6.944 1.00 90.38 83 LYS A O 1
ATOM 669 N N . PRO A 1 84 ? -3.593 -9.434 7.826 1.00 90.06 84 PRO A N 1
ATOM 670 C CA . PRO A 1 84 ? -2.933 -9.175 6.554 1.00 90.06 84 PRO A CA 1
ATOM 671 C C . PRO A 1 84 ? -2.486 -10.472 5.877 1.00 90.06 84 PRO A C 1
ATOM 673 O O . PRO A 1 84 ? -2.005 -11.380 6.558 1.00 90.06 84 PRO A O 1
ATOM 676 N N . LEU A 1 85 ? -2.631 -10.551 4.554 1.00 88.75 85 LEU A N 1
ATOM 677 C CA . LEU A 1 85 ? -2.216 -11.717 3.767 1.00 88.75 85 LEU A CA 1
ATOM 678 C C . LEU A 1 85 ? -0.695 -11.866 3.730 1.00 88.75 85 L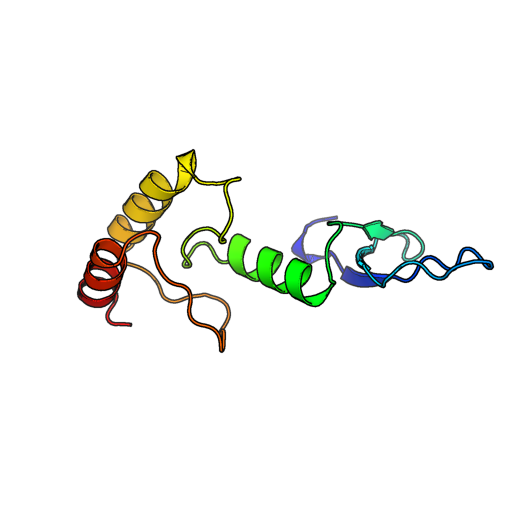EU A C 1
ATOM 680 O O . LEU A 1 85 ? -0.170 -12.975 3.824 1.00 88.75 85 LEU A O 1
ATOM 684 N N . PHE A 1 86 ? 0.012 -10.744 3.619 1.00 81.81 86 PHE A N 1
ATOM 685 C CA . PHE A 1 86 ? 1.469 -10.731 3.593 1.00 81.81 86 PHE A CA 1
ATOM 686 C C . PHE A 1 86 ? 1.990 -10.263 4.949 1.00 81.81 86 PHE A C 1
ATOM 688 O O . PHE A 1 86 ? 1.546 -9.217 5.425 1.00 81.81 86 PHE A O 1
ATOM 695 N N . PRO A 1 87 ? 2.918 -10.975 5.608 1.00 73.69 87 PRO A N 1
ATOM 696 C CA . PRO A 1 87 ? 3.537 -10.477 6.829 1.00 73.69 87 PRO A CA 1
ATOM 697 C C . PRO A 1 87 ? 4.340 -9.210 6.515 1.00 73.69 87 PRO A C 1
ATOM 699 O O . PRO A 1 87 ? 5.056 -9.142 5.521 1.00 73.69 87 PRO A O 1
ATOM 702 N N . GLY A 1 88 ? 4.210 -8.189 7.360 1.00 71.12 88 GLY A N 1
ATOM 703 C CA . GLY A 1 88 ? 4.951 -6.938 7.218 1.00 71.12 88 GLY A CA 1
ATOM 704 C C . GLY A 1 88 ? 5.604 -6.561 8.537 1.00 71.12 88 GLY A C 1
ATOM 705 O O . GLY A 1 88 ? 4.976 -6.676 9.587 1.00 71.12 88 GLY A O 1
ATOM 706 N N . THR A 1 89 ? 6.853 -6.105 8.481 1.00 72.12 89 THR A N 1
ATOM 707 C CA . THR A 1 89 ? 7.613 -5.636 9.653 1.00 72.12 89 THR A CA 1
ATOM 708 C C . THR A 1 89 ? 7.225 -4.216 10.069 1.00 72.12 89 THR A C 1
ATOM 710 O O . THR A 1 89 ? 7.547 -3.780 11.169 1.00 72.12 89 THR A O 1
ATOM 713 N N . PHE A 1 90 ? 6.545 -3.481 9.188 1.00 74.50 90 PHE A N 1
ATOM 714 C CA . PHE A 1 90 ? 6.130 -2.100 9.407 1.00 74.50 90 PHE A CA 1
ATOM 715 C C . PHE A 1 90 ? 4.677 -2.009 9.890 1.00 74.50 90 PHE A C 1
ATOM 717 O O . PHE A 1 90 ? 3.801 -2.788 9.500 1.00 74.50 90 PHE A O 1
ATOM 724 N N . HIS A 1 91 ? 4.412 -1.019 10.743 1.00 78.25 91 HIS A N 1
ATOM 725 C CA . HIS A 1 91 ? 3.068 -0.734 11.230 1.00 78.25 91 HIS A CA 1
ATOM 726 C C . HIS A 1 91 ? 2.201 -0.119 10.126 1.00 78.25 91 HIS A C 1
ATOM 728 O O . HIS A 1 91 ? 2.630 0.789 9.420 1.00 78.25 91 HIS A O 1
ATOM 734 N N . THR A 1 92 ? 0.954 -0.584 10.019 1.00 83.25 92 THR A N 1
ATOM 735 C CA . THR A 1 92 ? -0.052 -0.049 9.087 1.00 83.25 92 THR A CA 1
ATOM 736 C C . THR A 1 92 ? -1.181 0.605 9.890 1.00 83.25 92 THR A C 1
ATOM 738 O O . THR A 1 92 ? -2.136 -0.064 10.294 1.00 83.25 92 THR A O 1
ATOM 741 N N . PRO A 1 93 ? -1.036 1.892 10.258 1.00 84.00 93 PRO A N 1
ATOM 742 C CA . PRO A 1 93 ? -2.047 2.578 11.048 1.00 84.00 93 PRO A CA 1
ATOM 743 C C . PRO A 1 93 ? -3.321 2.814 10.229 1.00 84.00 93 PRO A C 1
ATOM 745 O O . PRO A 1 93 ? -3.283 2.966 9.011 1.00 84.00 93 PRO A O 1
ATOM 748 N N . GLU A 1 94 ? -4.455 2.879 10.926 1.00 88.75 94 GLU A N 1
ATOM 749 C CA . GLU A 1 94 ? -5.692 3.395 10.334 1.00 88.75 94 GLU A CA 1
ATOM 750 C C . GLU A 1 94 ? -5.606 4.921 10.206 1.00 88.75 94 GLU A C 1
ATOM 752 O O . GLU A 1 94 ? -4.780 5.561 10.862 1.00 88.75 94 GLU A O 1
ATOM 757 N N . ARG A 1 95 ? -6.512 5.523 9.426 1.00 86.69 95 ARG A N 1
ATOM 758 C CA . ARG A 1 95 ? -6.566 6.983 9.231 1.00 86.69 95 ARG A CA 1
ATOM 759 C C . ARG A 1 95 ? -6.687 7.752 10.549 1.00 86.69 95 ARG A C 1
ATOM 761 O O . ARG A 1 95 ? -6.157 8.853 10.667 1.00 86.69 95 ARG A O 1
ATOM 768 N N . THR A 1 96 ? -7.391 7.190 11.531 1.00 90.19 96 THR A N 1
ATOM 769 C CA . THR A 1 96 ? -7.569 7.809 12.848 1.00 90.19 96 THR A CA 1
ATOM 770 C C . THR A 1 96 ? -7.182 6.861 13.988 1.00 90.19 96 THR A C 1
ATOM 772 O O . THR A 1 96 ? -7.386 5.645 13.890 1.00 90.19 96 THR A O 1
ATOM 775 N N . PRO A 1 97 ? -6.710 7.389 15.135 1.00 90.62 97 PRO A N 1
ATOM 776 C CA . PRO A 1 97 ? -6.433 6.567 16.314 1.00 90.62 97 PRO A CA 1
ATOM 777 C C . PRO A 1 97 ? -7.660 5.807 16.839 1.00 90.62 97 PRO A C 1
ATOM 779 O O . PRO A 1 97 ? -7.521 4.716 17.387 1.00 90.62 97 PRO A O 1
ATOM 782 N N . ALA A 1 98 ? -8.866 6.364 16.672 1.00 91.88 98 ALA A N 1
ATOM 783 C CA . ALA A 1 98 ? -10.113 5.721 17.088 1.00 91.88 98 ALA A CA 1
ATOM 784 C C . ALA A 1 98 ? -10.423 4.471 16.251 1.00 91.88 98 ALA A C 1
ATOM 786 O O . ALA A 1 98 ? -10.712 3.416 16.812 1.00 91.88 98 ALA A O 1
ATOM 787 N N . GLN A 1 99 ? -10.277 4.560 14.926 1.00 91.81 99 GLN A N 1
ATOM 788 C CA . GLN A 1 99 ? -10.411 3.410 14.026 1.00 91.81 99 GLN A CA 1
ATOM 789 C C . GLN A 1 99 ? -9.381 2.326 14.344 1.00 91.81 99 GLN A C 1
ATOM 791 O O . GLN A 1 99 ? -9.711 1.143 14.367 1.00 91.81 99 GLN A O 1
ATOM 796 N N . HIS A 1 100 ? -8.147 2.722 14.666 1.00 90.50 100 HIS A N 1
ATOM 797 C CA . HIS A 1 100 ? -7.106 1.767 15.028 1.00 90.50 100 HIS A CA 1
ATOM 798 C C . HIS A 1 100 ? -7.422 1.008 16.328 1.00 90.50 100 HIS A C 1
ATOM 800 O O . HIS A 1 100 ? -7.141 -0.186 16.417 1.00 90.50 100 HIS A O 1
ATOM 806 N N . ARG A 1 101 ? -8.034 1.670 17.323 1.00 91.38 101 ARG A N 1
ATOM 807 C CA . ARG A 1 101 ? -8.539 1.002 18.538 1.00 91.38 101 ARG A CA 1
ATOM 808 C C . ARG A 1 101 ? -9.674 0.033 18.219 1.00 91.38 101 ARG A C 1
ATOM 810 O O . ARG A 1 101 ? -9.590 -1.123 18.609 1.00 91.38 101 ARG A O 1
ATOM 817 N N . GLN A 1 102 ? -10.658 0.464 17.430 1.00 92.00 102 GLN A N 1
ATOM 818 C CA . GLN A 1 102 ? -11.781 -0.388 17.027 1.00 92.00 102 GLN A CA 1
ATOM 819 C C . GLN A 1 102 ? -11.318 -1.637 16.259 1.00 92.00 102 GLN A C 1
ATOM 821 O O . GLN A 1 102 ? -11.838 -2.728 16.482 1.00 92.00 102 GLN A O 1
ATOM 826 N N . ARG A 1 103 ? -10.301 -1.504 15.397 1.00 91.00 103 ARG A N 1
ATOM 827 C CA . ARG A 1 103 ? -9.671 -2.647 14.724 1.00 91.00 103 ARG A CA 1
ATOM 828 C C . ARG A 1 103 ? -9.058 -3.628 15.721 1.00 91.00 103 ARG A C 1
ATOM 830 O O . ARG A 1 103 ? -9.273 -4.825 15.584 1.00 91.00 103 ARG A O 1
ATOM 837 N N . LYS A 1 104 ? -8.321 -3.137 16.722 1.00 90.19 104 LYS A N 1
ATOM 838 C CA . LYS A 1 104 ? -7.717 -3.987 17.762 1.00 90.19 104 LYS A CA 1
ATOM 839 C C . LYS A 1 104 ? -8.766 -4.696 18.616 1.00 90.19 104 LYS A C 1
ATOM 841 O O . LYS A 1 104 ? -8.572 -5.856 18.953 1.00 90.19 104 LYS A O 1
ATOM 846 N N . GLU A 1 105 ? -9.865 -4.019 18.936 1.00 91.38 105 GLU A N 1
ATOM 847 C CA . GLU A 1 105 ? -10.974 -4.585 19.714 1.00 91.38 105 GLU A CA 1
ATOM 848 C C . GLU A 1 105 ? -11.710 -5.700 18.958 1.00 91.38 105 GLU A C 1
ATOM 850 O O . GLU A 1 105 ? -12.036 -6.721 19.552 1.00 91.38 105 GLU A O 1
ATOM 855 N N . ILE A 1 106 ? -11.952 -5.522 17.655 1.00 90.88 106 ILE A N 1
ATOM 856 C CA . ILE A 1 106 ? -12.719 -6.477 16.838 1.00 90.88 106 ILE A CA 1
ATOM 857 C C . ILE A 1 106 ? -11.824 -7.585 16.264 1.00 90.88 106 ILE A C 1
ATOM 859 O O . ILE A 1 106 ? -12.167 -8.759 16.349 1.00 90.88 106 ILE A O 1
ATOM 863 N N . GLY A 1 107 ? -10.684 -7.221 15.673 1.00 85.50 107 GLY A N 1
ATOM 864 C CA . GLY A 1 107 ? -9.776 -8.162 15.012 1.00 85.50 107 GLY A CA 1
ATOM 865 C C . GLY A 1 107 ? -8.806 -8.862 15.967 1.00 85.50 107 GLY A C 1
ATOM 866 O O . GLY A 1 107 ? -8.297 -9.934 15.645 1.00 85.50 107 GLY A O 1
ATOM 867 N N . GLY A 1 108 ? -8.529 -8.283 17.140 1.00 83.00 108 GLY A N 1
ATOM 868 C CA . GLY A 1 108 ? -7.640 -8.881 18.142 1.00 83.00 108 GLY A CA 1
ATOM 869 C C . GLY A 1 108 ? -6.147 -8.857 17.784 1.00 83.00 108 GLY A C 1
ATOM 870 O O . GLY A 1 108 ? -5.383 -9.646 18.342 1.00 83.00 108 GLY A O 1
ATOM 871 N N . TRP A 1 109 ? -5.720 -7.991 16.852 1.00 79.12 109 TRP A N 1
ATOM 872 C CA . TRP A 1 109 ? -4.315 -7.819 16.442 1.00 79.12 109 TRP A CA 1
ATOM 873 C C . TRP A 1 109 ? -3.948 -6.361 16.115 1.00 79.12 109 TRP A C 1
ATOM 875 O 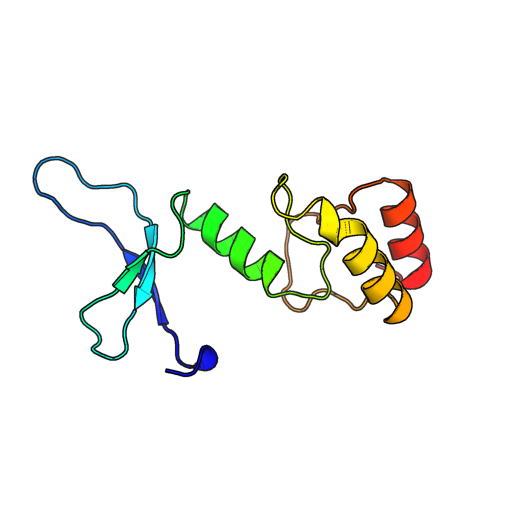O . TRP A 1 109 ? -4.812 -5.576 15.660 1.00 79.12 109 TRP A O 1
#

Mean predicted aligned error: 7.19 Å

Organism: NCBI:txid76594

Nearest PDB structures (foldseek):
  7feo-assembly1_B  TM=4.178E-01  e=8.870E+00  Arabidopsis thaliana
  6vrb-assembly1_C  TM=2.886E-01  e=8.328E+00  Listeria seeligeri

Sequence (109 aa):
MPFEDCLVAWSVKNSGASPTAPRLSLMHPNGFTSTDVMGADILEDWCFMNWYMDKNRPLPPGTAFDEYRLQDFERRKAEGFPKPLFPGTFHTPERTPAQHRQRKEIGGW

Foldseek 3Di:
DPPVPWDWDWDWPCPPPDIDAIAIWTDDPVNPDTDGPDDDHRVVVVVQVLQCVFLLAQHDDDDPCVVCRVVSLVVCVVVQSDDTPDDDPDDRARPDPVSRVSSCVRNVD

Secondary structure (DSSP, 8-state):
--GGGPEEEEE--EETTEEPPPEEEEEPTTSS-EEE--SS-HHHHHHHHHHHH-TTSPPPSSSTTTTTHHHHHHHHHHTT-PPPSS--SS----SSHHHHHHHHHHH--

Radius of gyration: 17.45 Å; Cα contacts (8 Å, |Δi|>4): 123; chains: 1; bounding box: 43×27×44 Å